Protein AF-T1E9N8-F1 (afdb_monomer_lite)

Structure (mmCIF, N/CA/C/O backbone):
data_AF-T1E9N8-F1
#
_entry.id   AF-T1E9N8-F1
#
loop_
_atom_site.group_PDB
_atom_site.id
_atom_site.type_symbol
_atom_site.label_atom_id
_atom_site.label_alt_id
_atom_site.label_comp_id
_atom_site.label_asym_id
_atom_site.label_entity_id
_atom_site.label_seq_id
_atom_site.pdbx_PDB_ins_code
_atom_site.Cartn_x
_atom_site.Cartn_y
_atom_site.Cartn_z
_atom_site.occupancy
_atom_site.B_iso_or_equiv
_atom_site.auth_seq_id
_atom_site.auth_comp_id
_atom_site.auth_asym_id
_atom_site.auth_atom_id
_atom_site.pdbx_PDB_model_num
ATOM 1 N N . LEU A 1 1 ? 10.572 16.329 9.891 1.00 60.91 1 LEU A N 1
ATOM 2 C CA . LEU A 1 1 ? 11.627 15.351 10.262 1.00 60.91 1 LEU A CA 1
ATOM 3 C C . LEU A 1 1 ? 11.050 13.943 10.379 1.00 60.91 1 LEU A C 1
ATOM 5 O O . LEU A 1 1 ? 11.541 13.063 9.689 1.00 60.91 1 LEU A O 1
ATOM 9 N N . VAL A 1 2 ? 9.976 13.750 11.156 1.00 66.94 2 VAL A N 1
ATOM 10 C CA . VAL A 1 2 ? 9.245 12.468 11.236 1.00 66.94 2 VAL A CA 1
ATOM 11 C C . VAL A 1 2 ? 8.728 12.013 9.863 1.00 66.94 2 VAL A C 1
ATOM 13 O O . VAL A 1 2 ? 8.971 10.877 9.478 1.00 66.94 2 VAL A O 1
ATOM 16 N N . ASP A 1 3 ? 8.141 12.912 9.067 1.00 67.38 3 ASP A N 1
ATOM 17 C CA . ASP A 1 3 ? 7.633 12.549 7.732 1.00 67.38 3 ASP A CA 1
ATOM 18 C C . ASP A 1 3 ? 8.742 12.111 6.765 1.00 67.38 3 ASP A C 1
ATOM 20 O O . ASP A 1 3 ? 8.600 11.112 6.070 1.00 67.38 3 ASP A O 1
ATOM 24 N N . SER A 1 4 ? 9.887 12.802 6.758 1.00 72.06 4 SER A N 1
ATOM 25 C CA . SER A 1 4 ? 11.043 12.433 5.926 1.00 72.06 4 SER A CA 1
ATOM 26 C C . SER A 1 4 ? 11.613 11.066 6.309 1.00 72.06 4 SER A C 1
ATOM 28 O O . SER A 1 4 ? 12.006 10.292 5.440 1.00 72.06 4 SER A O 1
ATOM 30 N N . PHE A 1 5 ? 11.627 10.756 7.608 1.00 75.06 5 PHE A N 1
ATOM 31 C CA . PHE A 1 5 ? 12.033 9.447 8.102 1.00 75.06 5 PHE A CA 1
ATOM 32 C C . PHE A 1 5 ? 11.057 8.360 7.644 1.00 75.06 5 PHE A C 1
ATOM 34 O O . PHE A 1 5 ? 11.494 7.354 7.095 1.00 75.06 5 PHE A O 1
ATOM 41 N N . ILE A 1 6 ? 9.747 8.591 7.764 1.00 73.81 6 ILE A N 1
ATOM 42 C CA . ILE A 1 6 ? 8.722 7.636 7.322 1.00 73.81 6 ILE A CA 1
ATOM 43 C C . ILE A 1 6 ? 8.778 7.415 5.809 1.00 73.81 6 ILE A C 1
ATOM 45 O O . ILE A 1 6 ? 8.696 6.276 5.361 1.00 73.81 6 ILE A O 1
ATOM 49 N N . LEU A 1 7 ? 8.979 8.465 5.011 1.00 73.69 7 LEU A N 1
ATOM 50 C CA . LEU A 1 7 ? 9.148 8.343 3.559 1.00 73.69 7 LEU A CA 1
ATOM 51 C C . LEU A 1 7 ? 10.380 7.506 3.190 1.00 73.69 7 LEU A C 1
ATOM 53 O O . LEU A 1 7 ? 10.324 6.709 2.256 1.00 73.69 7 LEU A O 1
ATOM 57 N N . SER A 1 8 ? 11.473 7.620 3.954 1.00 80.81 8 SER A N 1
ATOM 58 C CA . SER A 1 8 ? 12.666 6.792 3.733 1.00 80.81 8 SER A CA 1
ATOM 59 C C . SER A 1 8 ? 12.422 5.293 3.968 1.00 80.81 8 SER A C 1
ATOM 61 O O . SER A 1 8 ? 13.150 4.466 3.419 1.00 80.81 8 SER A O 1
ATOM 63 N N . LEU A 1 9 ? 11.367 4.924 4.710 1.00 77.31 9 LEU A N 1
ATOM 64 C CA . LEU A 1 9 ? 11.022 3.527 4.995 1.00 77.31 9 LEU A CA 1
ATOM 65 C C . LEU A 1 9 ? 10.586 2.762 3.752 1.00 77.31 9 LEU A C 1
ATOM 67 O O . LEU A 1 9 ? 10.990 1.612 3.586 1.00 77.31 9 LEU A O 1
ATOM 71 N N . GLY A 1 10 ? 9.828 3.397 2.853 1.00 77.81 10 GLY A N 1
ATOM 72 C CA . GLY A 1 10 ? 9.440 2.787 1.578 1.00 77.81 10 GLY A CA 1
ATOM 73 C C . GLY A 1 10 ? 10.653 2.384 0.727 1.00 77.81 10 GLY A C 1
ATOM 74 O O . GLY A 1 10 ? 10.602 1.420 -0.038 1.00 77.81 10 GLY A O 1
ATOM 75 N N . CYS A 1 11 ? 11.781 3.072 0.915 1.00 84.56 11 CYS A N 1
ATOM 76 C CA . CYS A 1 11 ? 13.037 2.803 0.223 1.00 84.56 11 CYS A CA 1
ATOM 77 C C . CYS A 1 11 ? 13.911 1.749 0.923 1.00 84.56 11 CYS A C 1
ATOM 79 O O . CYS A 1 11 ? 14.938 1.352 0.362 1.00 84.56 11 CYS A O 1
ATOM 81 N N . SER A 1 12 ? 13.545 1.304 2.132 1.00 87.75 12 SER A N 1
ATOM 82 C CA . SER A 1 12 ? 14.279 0.247 2.825 1.00 87.75 12 SER A CA 1
ATOM 83 C C . SER A 1 12 ? 14.256 -1.035 1.998 1.00 87.75 12 SER A C 1
ATOM 85 O O . SER A 1 12 ? 13.231 -1.410 1.433 1.00 87.75 12 SER A O 1
ATOM 87 N N . ARG A 1 13 ? 15.400 -1.717 1.937 1.00 87.12 13 ARG A N 1
ATOM 88 C CA . ARG A 1 13 ? 15.531 -3.065 1.359 1.00 87.12 13 ARG A CA 1
ATOM 89 C C . ARG A 1 13 ? 15.663 -4.143 2.433 1.00 87.12 13 ARG A C 1
ATOM 91 O O . ARG A 1 13 ? 15.728 -5.324 2.110 1.00 87.12 13 ARG A O 1
ATOM 98 N N . ASP A 1 14 ? 15.733 -3.733 3.696 1.00 92.75 14 ASP A N 1
ATOM 99 C CA . ASP A 1 14 ? 15.858 -4.640 4.826 1.00 92.75 14 ASP A CA 1
ATOM 100 C C . ASP A 1 14 ? 14.465 -5.100 5.275 1.00 92.75 14 ASP A C 1
ATOM 102 O O . ASP A 1 14 ? 13.668 -4.324 5.810 1.00 92.75 14 ASP A O 1
ATOM 106 N N . VAL A 1 15 ? 14.185 -6.385 5.053 1.00 93.94 15 VAL A N 1
ATOM 107 C CA . VAL A 1 15 ? 12.916 -7.034 5.409 1.00 93.94 15 VAL A CA 1
ATOM 108 C C . VAL A 1 15 ? 12.645 -6.971 6.913 1.00 93.94 15 VAL A C 1
ATOM 110 O O . VAL A 1 15 ? 11.488 -6.828 7.305 1.00 93.94 15 VAL A O 1
ATOM 113 N N . ALA A 1 16 ? 13.674 -7.052 7.762 1.00 94.25 16 ALA A N 1
ATOM 114 C CA . ALA A 1 16 ? 13.497 -6.970 9.210 1.00 94.25 16 ALA A CA 1
ATOM 115 C C . ALA A 1 16 ? 13.035 -5.569 9.623 1.00 94.25 16 ALA A C 1
ATOM 117 O O . ALA A 1 16 ? 12.107 -5.434 10.419 1.00 94.25 16 ALA A O 1
ATOM 118 N N . VAL A 1 17 ? 13.620 -4.533 9.015 1.00 92.50 17 VAL A N 1
ATOM 119 C CA . VAL A 1 17 ? 13.207 -3.140 9.227 1.00 92.50 17 VAL A CA 1
ATOM 120 C C . VAL A 1 17 ? 11.769 -2.928 8.753 1.00 92.50 17 VAL A C 1
ATOM 122 O O . VAL A 1 17 ? 10.962 -2.374 9.491 1.00 92.50 17 VAL A O 1
ATOM 125 N N . ILE A 1 18 ? 11.415 -3.411 7.557 1.00 94.38 18 ILE A N 1
ATOM 126 C CA . ILE A 1 18 ? 10.049 -3.298 7.018 1.00 94.38 18 ILE A CA 1
ATOM 127 C C . ILE A 1 18 ? 9.034 -3.959 7.961 1.00 94.38 18 ILE A C 1
ATOM 129 O O . ILE A 1 18 ? 8.027 -3.343 8.306 1.00 94.38 18 ILE A O 1
ATOM 133 N N . ARG A 1 19 ? 9.314 -5.185 8.425 1.00 94.62 19 ARG A N 1
ATOM 134 C CA . ARG A 1 19 ? 8.442 -5.912 9.361 1.00 94.62 19 ARG A CA 1
ATOM 135 C C . ARG A 1 19 ? 8.293 -5.197 10.695 1.00 94.62 19 ARG A C 1
ATOM 137 O O . ARG A 1 19 ? 7.174 -5.064 11.164 1.00 94.62 19 ARG A O 1
ATOM 144 N N . PHE A 1 20 ? 9.379 -4.661 11.248 1.00 92.75 20 PHE A N 1
ATOM 145 C CA . PHE A 1 20 ? 9.319 -3.870 12.475 1.00 92.75 20 PHE A CA 1
ATOM 146 C C . PHE A 1 20 ? 8.336 -2.690 12.361 1.00 92.75 20 PHE A C 1
ATOM 148 O O . PHE A 1 20 ? 7.548 -2.449 13.275 1.00 92.75 20 PHE A O 1
ATOM 155 N N . TYR A 1 21 ? 8.324 -1.978 11.228 1.00 92.00 21 TYR A N 1
ATOM 156 C CA . TYR A 1 21 ? 7.359 -0.895 11.008 1.00 92.00 21 TYR A CA 1
ATOM 157 C C . TYR A 1 21 ? 5.934 -1.387 10.783 1.00 92.00 21 TYR A C 1
ATOM 159 O O . TYR A 1 21 ? 4.995 -0.738 11.238 1.00 92.00 21 TYR A O 1
ATOM 167 N N . LEU A 1 22 ? 5.757 -2.525 10.115 1.00 94.62 22 LEU A N 1
ATOM 168 C CA . LEU A 1 22 ? 4.443 -3.151 10.008 1.00 94.62 22 LEU A CA 1
ATOM 169 C C . LEU A 1 22 ? 3.923 -3.547 11.398 1.00 94.62 22 LEU A C 1
ATOM 171 O O . LEU A 1 22 ? 2.784 -3.241 11.725 1.00 94.62 22 LEU A O 1
ATOM 175 N N . ASP A 1 23 ? 4.749 -4.119 12.268 1.00 93.00 23 ASP A N 1
ATOM 176 C CA . ASP A 1 23 ? 4.348 -4.479 13.635 1.00 93.00 23 ASP A CA 1
ATOM 177 C C . ASP A 1 23 ? 3.976 -3.241 14.467 1.00 93.00 23 ASP A C 1
ATOM 179 O O . ASP A 1 23 ? 3.018 -3.261 15.244 1.00 93.00 23 ASP A O 1
ATOM 183 N N . MET A 1 24 ? 4.664 -2.119 14.238 1.00 91.00 24 MET A N 1
ATOM 184 C CA . MET A 1 24 ? 4.362 -0.830 14.865 1.00 91.00 24 MET A CA 1
ATOM 185 C C . MET A 1 24 ? 2.918 -0.364 14.607 1.00 91.00 24 MET A C 1
ATOM 187 O O . MET A 1 24 ? 2.314 0.278 15.466 1.00 91.00 24 MET A O 1
ATOM 191 N N . VAL A 1 25 ? 2.307 -0.750 13.481 1.00 92.50 25 VAL A N 1
ATOM 192 C CA . VAL A 1 25 ? 0.909 -0.417 13.148 1.00 92.50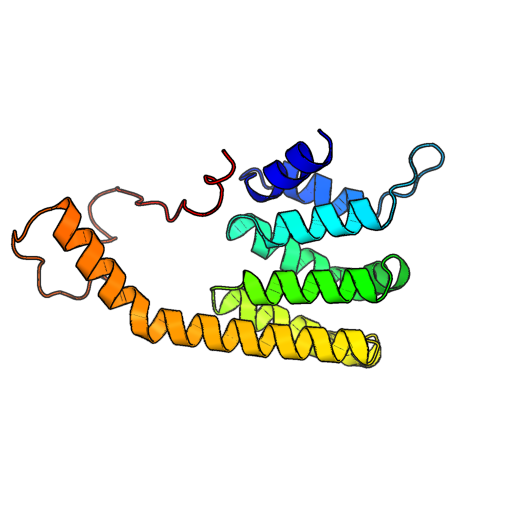 25 VAL A CA 1
ATOM 193 C C . VAL A 1 25 ? -0.112 -1.032 14.117 1.00 92.50 25 VAL A C 1
ATOM 195 O O . VAL A 1 25 ? -1.223 -0.513 14.184 1.00 92.50 25 VAL A O 1
ATOM 198 N N . HIS A 1 26 ? 0.255 -2.013 14.945 1.00 89.69 26 HIS A N 1
ATOM 199 C CA . HIS A 1 26 ? -0.597 -2.522 16.034 1.00 89.69 26 HIS A CA 1
ATOM 200 C C . HIS A 1 26 ? -0.070 -2.204 17.438 1.00 89.69 26 HIS A C 1
ATOM 202 O O . HIS A 1 26 ? -0.699 -2.569 18.429 1.00 89.69 26 HIS A O 1
ATOM 208 N N . MET A 1 27 ? 1.071 -1.520 17.560 1.00 86.75 27 MET A N 1
ATOM 209 C CA . MET A 1 27 ? 1.583 -1.127 18.870 1.00 86.75 27 MET A CA 1
ATOM 210 C C . MET A 1 27 ? 0.706 -0.015 19.449 1.00 86.75 27 MET A C 1
ATOM 212 O O . MET A 1 27 ? 0.723 1.110 18.953 1.00 86.75 27 MET A O 1
ATOM 216 N N . ASP A 1 28 ? -0.053 -0.342 20.492 1.00 76.69 28 ASP A N 1
ATOM 217 C CA . ASP A 1 28 ? -0.681 0.610 21.409 1.00 76.69 28 ASP A CA 1
ATOM 218 C C . ASP A 1 28 ? -0.339 0.194 22.838 1.00 76.69 28 ASP A C 1
ATOM 220 O O . ASP A 1 28 ? -0.880 -0.768 23.383 1.00 76.69 28 ASP A O 1
ATOM 224 N N . GLY A 1 29 ? 0.624 0.898 23.431 1.00 72.06 29 GLY A N 1
ATOM 225 C CA . GLY A 1 29 ? 1.083 0.656 24.794 1.00 72.06 29 GLY A CA 1
ATOM 226 C C . GLY A 1 29 ? 0.899 1.888 25.681 1.00 72.06 29 GLY A C 1
ATOM 227 O O . GLY A 1 29 ? 0.997 3.020 25.191 1.00 72.06 29 GLY A O 1
ATOM 228 N N . PRO A 1 30 ? 0.675 1.709 26.997 1.00 66.50 30 PRO A N 1
ATOM 229 C CA . PRO A 1 30 ? 0.681 2.824 27.934 1.00 66.50 30 PRO A CA 1
ATOM 230 C C . PRO A 1 30 ? 2.051 3.521 27.888 1.00 66.50 30 PRO A C 1
ATOM 232 O O . PRO A 1 30 ? 3.071 2.926 28.222 1.00 66.50 30 PRO A O 1
ATOM 235 N N . GLY A 1 31 ? 2.065 4.779 27.436 1.00 76.25 31 GLY A N 1
ATOM 236 C CA . GLY A 1 31 ? 3.273 5.606 27.307 1.00 76.25 31 GLY A CA 1
ATOM 237 C C . GLY A 1 31 ? 3.726 5.901 25.873 1.00 76.25 31 GLY A C 1
ATOM 238 O O . GLY A 1 31 ? 4.543 6.801 25.694 1.00 76.25 31 GLY A O 1
ATOM 239 N N . LEU A 1 32 ? 3.183 5.221 24.854 1.00 80.44 32 LEU A N 1
ATOM 240 C CA . LEU A 1 32 ? 3.488 5.514 23.447 1.00 80.44 32 LEU A CA 1
ATOM 241 C C . LEU A 1 32 ? 2.278 5.242 22.529 1.00 80.44 32 LEU A C 1
ATOM 243 O O . LEU A 1 32 ? 2.301 4.285 21.755 1.00 80.44 32 LEU A O 1
ATOM 247 N N . PRO A 1 33 ? 1.203 6.051 22.613 1.00 83.94 33 PRO A N 1
ATOM 248 C CA . PRO A 1 33 ? 0.072 5.922 21.701 1.00 83.94 33 PRO A CA 1
ATOM 249 C C . PRO A 1 33 ? 0.503 6.307 20.284 1.00 83.94 33 PRO A C 1
ATOM 251 O O . PRO A 1 33 ? 1.058 7.389 20.068 1.00 83.94 33 PRO A O 1
ATOM 254 N N . ILE A 1 34 ? 0.234 5.435 19.315 1.00 89.00 34 ILE A N 1
ATOM 255 C CA . ILE A 1 34 ? 0.580 5.695 17.917 1.00 89.00 34 ILE A CA 1
ATOM 256 C C . ILE A 1 34 ? -0.660 6.257 17.217 1.00 89.00 34 ILE A C 1
ATOM 258 O O . ILE A 1 34 ? -1.652 5.545 17.055 1.00 89.00 34 ILE A O 1
ATOM 262 N N . PRO A 1 35 ? -0.647 7.537 16.798 1.00 91.06 35 PRO A N 1
ATOM 263 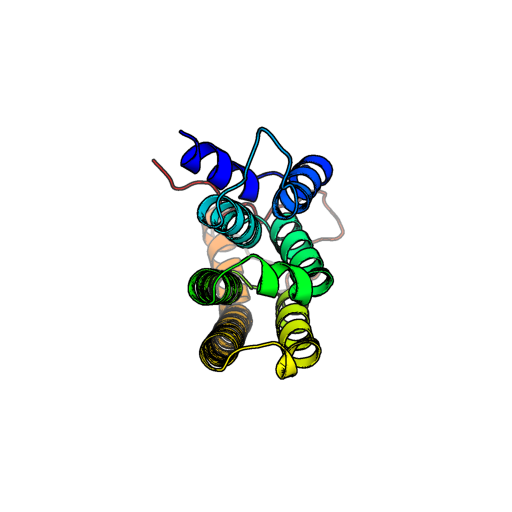C CA . PRO A 1 35 ? -1.822 8.153 16.203 1.00 91.06 35 PRO A CA 1
ATOM 264 C C . PRO A 1 35 ? -2.152 7.511 14.853 1.00 91.06 35 PRO A C 1
ATOM 266 O O . PRO A 1 35 ? -1.260 7.139 14.089 1.00 91.06 35 PRO A O 1
ATOM 269 N N . ASN A 1 36 ? -3.440 7.468 14.505 1.00 91.25 36 ASN A N 1
ATOM 270 C CA . ASN A 1 36 ? -3.907 6.882 13.242 1.00 91.25 36 ASN A CA 1
ATOM 271 C C . ASN A 1 36 ? -3.263 7.512 11.998 1.00 91.25 36 ASN A C 1
ATOM 273 O O . ASN A 1 36 ? -3.073 6.824 11.003 1.00 91.25 36 ASN A O 1
ATOM 277 N N . SER A 1 37 ? -2.897 8.797 12.048 1.00 90.88 37 SER A N 1
ATOM 278 C CA . SER A 1 37 ? -2.154 9.460 10.968 1.00 90.88 37 SER A CA 1
ATOM 279 C C . SER A 1 37 ? -0.758 8.871 10.763 1.00 90.88 37 SER A C 1
ATOM 281 O O . SER A 1 37 ? -0.318 8.724 9.629 1.00 90.88 37 SER A O 1
ATOM 283 N N . LEU A 1 38 ? -0.069 8.493 11.843 1.00 91.31 38 LEU A N 1
ATOM 284 C CA . LEU A 1 38 ? 1.237 7.844 11.766 1.00 91.31 38 LEU A CA 1
ATOM 285 C C . LEU A 1 38 ? 1.105 6.414 11.229 1.00 91.31 38 LEU A C 1
ATOM 287 O O . LEU A 1 38 ? 1.888 6.018 10.370 1.00 91.31 38 LEU A O 1
ATOM 291 N N . ARG A 1 39 ? 0.085 5.668 11.675 1.00 93.69 39 ARG A N 1
ATOM 292 C CA . ARG A 1 39 ? -0.228 4.330 11.140 1.00 93.69 39 ARG A CA 1
ATOM 293 C C . ARG A 1 39 ? -0.480 4.380 9.629 1.00 93.69 39 ARG A C 1
ATOM 295 O O . ARG A 1 39 ? 0.120 3.611 8.883 1.00 93.69 39 ARG A O 1
ATOM 302 N N . ASP A 1 40 ? -1.308 5.328 9.191 1.00 93.31 40 ASP A N 1
ATOM 303 C CA . ASP A 1 40 ? -1.597 5.586 7.777 1.00 93.31 40 ASP A CA 1
ATOM 304 C C . ASP A 1 40 ? -0.326 5.943 6.993 1.00 93.31 40 ASP A C 1
ATOM 306 O O . ASP A 1 40 ? -0.019 5.299 5.993 1.00 93.31 40 ASP A O 1
ATOM 310 N N . HIS A 1 41 ? 0.482 6.888 7.487 1.00 92.69 41 HIS A N 1
ATOM 311 C CA . HIS A 1 41 ? 1.737 7.276 6.837 1.00 92.69 41 HIS A CA 1
ATOM 312 C C . HIS A 1 41 ? 2.724 6.110 6.696 1.00 92.69 41 HIS A C 1
ATOM 314 O O . HIS A 1 41 ? 3.360 5.987 5.649 1.00 92.69 41 HIS A O 1
ATOM 320 N N . ILE A 1 42 ? 2.854 5.254 7.716 1.00 94.06 42 ILE A N 1
ATOM 321 C CA . ILE A 1 42 ? 3.705 4.058 7.650 1.00 94.06 42 ILE A CA 1
ATOM 322 C C . ILE A 1 42 ? 3.221 3.146 6.522 1.00 94.06 42 ILE A C 1
ATOM 324 O O . ILE A 1 42 ? 3.995 2.824 5.623 1.00 94.06 42 ILE A O 1
ATOM 328 N N . LEU A 1 43 ? 1.941 2.768 6.532 1.00 96.06 43 LEU A N 1
ATOM 329 C CA . LEU A 1 43 ? 1.397 1.839 5.544 1.00 96.06 43 LEU A CA 1
ATOM 330 C C . LEU A 1 43 ? 1.472 2.404 4.117 1.00 96.06 43 LEU A C 1
ATOM 332 O O . LEU A 1 43 ? 1.939 1.719 3.207 1.00 96.06 43 LEU A O 1
ATOM 336 N N . VAL A 1 44 ? 1.080 3.666 3.925 1.00 95.25 44 VAL A N 1
ATOM 337 C CA . VAL A 1 44 ? 1.143 4.349 2.624 1.00 95.25 44 VAL A CA 1
ATOM 338 C C . VAL A 1 44 ? 2.585 4.461 2.127 1.00 95.25 44 VAL A C 1
ATOM 340 O O . VAL A 1 44 ? 2.835 4.251 0.941 1.00 95.25 44 VAL A O 1
ATOM 343 N N . SER A 1 45 ? 3.546 4.762 3.006 1.00 94.38 45 SER A N 1
ATOM 344 C CA . SER A 1 45 ? 4.966 4.824 2.638 1.00 94.38 45 SER A CA 1
ATOM 345 C C . SER A 1 45 ? 5.495 3.467 2.174 1.00 94.38 45 SER A C 1
ATOM 347 O O . SER A 1 45 ? 6.163 3.383 1.145 1.00 94.38 45 SER A O 1
ATOM 349 N N . LEU A 1 46 ? 5.148 2.388 2.882 1.00 95.50 46 LEU A N 1
ATOM 350 C CA . LEU A 1 46 ? 5.569 1.038 2.510 1.00 95.50 46 LEU A CA 1
ATOM 351 C C . LEU A 1 46 ? 4.937 0.586 1.183 1.00 95.50 46 LEU A C 1
ATOM 353 O O . LEU A 1 46 ? 5.628 -0.008 0.358 1.00 95.50 46 LEU A O 1
ATOM 357 N N . ILE A 1 47 ? 3.671 0.934 0.926 1.00 96.38 47 ILE A N 1
ATOM 358 C CA . ILE A 1 47 ? 3.017 0.684 -0.371 1.00 96.38 47 ILE A CA 1
ATOM 359 C C . ILE A 1 47 ? 3.698 1.455 -1.503 1.00 96.38 47 ILE A C 1
ATOM 361 O O . ILE A 1 47 ? 3.919 0.901 -2.575 1.00 96.38 47 ILE A O 1
ATOM 365 N N . LYS A 1 48 ? 4.070 2.717 -1.279 1.00 94.06 48 LYS A N 1
ATOM 366 C CA . LYS A 1 48 ? 4.817 3.532 -2.256 1.00 94.06 48 LYS A CA 1
ATOM 367 C C . LYS A 1 48 ? 6.278 3.101 -2.416 1.00 94.06 48 LYS A C 1
ATOM 369 O O . LYS A 1 48 ? 7.002 3.660 -3.238 1.00 94.06 48 LYS A O 1
ATOM 374 N N . GLY A 1 49 ? 6.723 2.140 -1.611 1.00 92.12 49 GLY A N 1
ATOM 375 C CA . GLY A 1 49 ? 8.077 1.627 -1.620 1.00 92.12 49 GLY A CA 1
ATOM 376 C C . GLY A 1 49 ? 8.423 0.790 -2.850 1.00 92.12 49 GLY A C 1
ATOM 377 O O . GLY A 1 49 ? 7.658 0.650 -3.806 1.00 92.12 49 GLY A O 1
ATOM 378 N N . GLY A 1 50 ? 9.620 0.202 -2.811 1.00 91.50 50 GLY A N 1
ATOM 379 C CA . GLY A 1 50 ? 10.053 -0.753 -3.834 1.00 91.50 50 GLY A CA 1
ATOM 380 C C . GLY A 1 50 ? 9.180 -2.021 -3.868 1.00 91.50 50 GLY A C 1
ATOM 381 O O . GLY A 1 50 ? 8.450 -2.281 -2.910 1.00 91.50 50 GLY A O 1
ATOM 382 N N . PRO A 1 51 ? 9.289 -2.857 -4.921 1.00 91.81 51 PRO A N 1
ATOM 383 C CA . PRO A 1 51 ? 8.430 -4.033 -5.105 1.00 91.81 51 PRO A CA 1
ATOM 384 C C . PRO A 1 51 ? 8.383 -4.966 -3.890 1.00 91.81 51 PRO A C 1
ATOM 386 O O . PRO A 1 51 ? 7.313 -5.359 -3.444 1.00 91.81 51 PRO A O 1
ATOM 389 N N . THR A 1 52 ? 9.537 -5.256 -3.280 1.00 92.19 52 THR A N 1
ATOM 390 C CA . THR A 1 52 ? 9.614 -6.093 -2.071 1.00 92.19 52 THR A CA 1
ATOM 391 C C . THR A 1 52 ? 8.871 -5.473 -0.886 1.00 92.19 52 THR A C 1
ATOM 393 O O . THR A 1 52 ? 8.129 -6.162 -0.191 1.00 92.19 52 THR A O 1
ATOM 396 N N . THR A 1 53 ? 9.050 -4.173 -0.653 1.00 94.81 53 THR A N 1
ATOM 397 C CA . THR A 1 53 ? 8.409 -3.447 0.451 1.00 94.81 53 THR A CA 1
ATOM 398 C C . THR A 1 53 ? 6.900 -3.381 0.266 1.00 94.81 53 THR A C 1
ATOM 400 O O . THR A 1 53 ? 6.152 -3.686 1.195 1.00 94.81 53 THR A O 1
ATOM 403 N N . ARG A 1 54 ? 6.453 -3.054 -0.950 1.00 95.25 54 ARG A N 1
ATOM 404 C CA . ARG A 1 54 ? 5.036 -2.996 -1.304 1.00 95.25 54 ARG A CA 1
ATOM 405 C C . ARG A 1 54 ? 4.375 -4.367 -1.199 1.00 95.25 54 ARG A C 1
ATOM 407 O O . ARG A 1 54 ? 3.294 -4.457 -0.625 1.00 95.25 54 ARG A O 1
ATOM 414 N N . GLN A 1 55 ? 5.027 -5.430 -1.672 1.00 95.19 55 GLN A N 1
ATOM 415 C CA . GLN A 1 55 ? 4.517 -6.793 -1.534 1.00 95.19 55 GLN A CA 1
ATOM 416 C C . GLN A 1 55 ? 4.314 -7.166 -0.058 1.00 95.19 55 GLN A C 1
ATOM 418 O O . GLN A 1 55 ? 3.224 -7.594 0.313 1.00 95.19 55 GLN A O 1
ATOM 423 N N . LEU A 1 56 ? 5.316 -6.941 0.799 1.00 95.94 56 LEU A N 1
ATOM 424 C CA . LEU A 1 56 ? 5.201 -7.209 2.239 1.00 95.94 56 LEU A CA 1
ATOM 425 C C . LEU A 1 56 ? 4.078 -6.392 2.892 1.00 95.94 56 LEU A C 1
ATOM 427 O O . LEU A 1 56 ? 3.353 -6.907 3.743 1.00 95.94 56 LEU A O 1
ATOM 431 N N . ALA A 1 57 ? 3.905 -5.133 2.483 1.00 96.44 57 ALA A N 1
ATOM 432 C CA . ALA A 1 57 ? 2.809 -4.299 2.959 1.00 96.44 57 ALA A CA 1
ATOM 433 C C . ALA A 1 57 ? 1.441 -4.852 2.526 1.00 96.44 57 ALA A C 1
ATOM 435 O O . ALA A 1 57 ? 0.540 -4.953 3.354 1.00 96.44 57 ALA A O 1
ATOM 436 N N . LEU A 1 58 ? 1.284 -5.266 1.265 1.00 96.94 58 LEU A N 1
ATOM 437 C CA . LEU A 1 58 ? 0.048 -5.875 0.762 1.00 96.94 58 LEU A CA 1
ATOM 438 C C . LEU A 1 58 ? -0.278 -7.191 1.484 1.00 96.94 58 LEU A C 1
ATOM 440 O O . LEU A 1 58 ? -1.425 -7.397 1.882 1.00 96.94 58 LEU A O 1
ATOM 444 N N . GLU A 1 59 ? 0.717 -8.057 1.703 1.00 96.62 59 GLU A N 1
ATOM 445 C CA . GLU A 1 59 ? 0.565 -9.304 2.472 1.00 96.62 59 GLU A CA 1
ATOM 446 C C . GLU A 1 59 ? 0.082 -9.017 3.896 1.00 96.62 59 GLU A C 1
ATOM 448 O O . GLU A 1 59 ? -0.873 -9.634 4.385 1.00 96.62 59 GLU A O 1
ATOM 453 N N . TYR A 1 60 ? 0.710 -8.041 4.548 1.00 97.00 60 TYR A N 1
ATOM 454 C CA . TYR A 1 60 ? 0.352 -7.622 5.892 1.00 97.00 60 TYR A CA 1
ATOM 455 C C . TYR A 1 60 ? -1.068 -7.058 5.962 1.00 97.00 60 TYR A C 1
ATOM 457 O O . TYR A 1 60 ? -1.846 -7.474 6.821 1.00 97.00 60 TYR A O 1
ATOM 465 N N . ILE A 1 61 ? -1.430 -6.145 5.055 1.00 96.88 61 ILE A N 1
ATOM 466 C CA . ILE A 1 61 ? -2.752 -5.508 5.046 1.00 96.88 61 ILE A CA 1
ATOM 467 C C . ILE A 1 61 ? -3.831 -6.550 4.743 1.00 96.88 61 ILE A C 1
ATOM 469 O O . ILE A 1 61 ? -4.863 -6.559 5.406 1.00 96.88 61 ILE A O 1
ATOM 473 N N . SER A 1 62 ? -3.579 -7.486 3.823 1.00 96.06 62 SER A N 1
ATOM 474 C CA . SER A 1 62 ? -4.505 -8.588 3.547 1.00 96.06 62 SER A CA 1
ATOM 475 C C . SER A 1 62 ? -4.717 -9.487 4.766 1.00 96.06 62 SER A C 1
ATOM 477 O O . SER A 1 62 ? -5.838 -9.929 5.006 1.00 96.06 62 SER A O 1
ATOM 479 N N . SER A 1 63 ? -3.656 -9.766 5.526 1.00 96.44 63 SER A N 1
ATOM 480 C CA . SER A 1 63 ? -3.713 -10.666 6.685 1.00 96.44 63 SER A CA 1
ATOM 481 C C . SER A 1 63 ? -4.330 -10.007 7.921 1.00 96.44 63 SER A C 1
ATOM 483 O O . SER A 1 63 ? -4.899 -10.695 8.762 1.00 96.44 63 SER A O 1
ATOM 485 N N . ASN A 1 64 ? -4.249 -8.677 8.021 1.00 96.75 64 ASN A N 1
ATOM 486 C CA . ASN A 1 64 ? -4.671 -7.914 9.197 1.00 96.75 64 ASN A CA 1
ATOM 487 C C . ASN A 1 64 ? -5.835 -6.954 8.915 1.00 96.75 64 ASN A C 1
ATOM 489 O O . ASN A 1 64 ? -6.139 -6.110 9.756 1.00 96.75 64 ASN A O 1
ATOM 493 N N . TYR A 1 65 ? -6.505 -7.063 7.760 1.00 96.81 65 TYR A N 1
ATOM 494 C CA . TYR A 1 65 ? -7.514 -6.088 7.331 1.00 96.81 65 TYR A CA 1
ATOM 495 C C . TYR A 1 65 ? -8.592 -5.836 8.392 1.00 96.81 65 TYR A C 1
ATOM 497 O O . TYR A 1 65 ? -8.935 -4.687 8.645 1.00 96.81 65 TYR A O 1
ATOM 505 N N . ARG A 1 66 ? -9.092 -6.889 9.053 1.00 96.31 66 ARG A N 1
ATOM 506 C CA . ARG A 1 66 ? -10.086 -6.760 10.130 1.00 96.31 66 ARG A CA 1
ATOM 507 C C . ARG A 1 66 ? -9.593 -5.830 11.243 1.00 96.31 66 ARG A C 1
ATOM 509 O O . ARG A 1 66 ? -10.255 -4.844 11.536 1.00 96.31 66 ARG A O 1
ATOM 516 N N . SER A 1 67 ? -8.420 -6.103 11.806 1.00 95.38 67 SER A N 1
ATOM 517 C CA . SER A 1 67 ? -7.830 -5.284 12.871 1.00 95.38 67 SER A CA 1
ATOM 518 C C . SER A 1 67 ? -7.523 -3.865 12.392 1.00 95.38 67 SER A C 1
ATOM 520 O O . SER A 1 67 ? -7.819 -2.894 13.082 1.00 95.38 67 SER A O 1
ATOM 522 N N . LEU A 1 68 ? -7.024 -3.719 11.162 1.00 95.88 68 LEU A N 1
ATOM 523 C CA . LEU A 1 68 ? -6.806 -2.407 10.559 1.00 95.88 68 LEU A CA 1
ATOM 524 C C . LEU A 1 68 ? -8.112 -1.626 10.394 1.00 95.88 68 LEU A C 1
ATOM 526 O O . LEU A 1 68 ? -8.111 -0.423 10.618 1.00 95.88 68 LEU A O 1
ATOM 530 N N . SER A 1 69 ? -9.221 -2.287 10.055 1.00 95.69 69 SER A N 1
ATOM 531 C CA . SER A 1 69 ? -10.530 -1.641 9.906 1.00 95.69 69 SER A CA 1
ATOM 532 C C . SER A 1 69 ? -11.151 -1.183 11.227 1.00 95.69 69 SER A C 1
ATOM 534 O O . SER A 1 69 ? -12.011 -0.308 11.228 1.00 95.69 69 SER A O 1
ATOM 536 N N . GLU A 1 70 ? -10.702 -1.747 12.349 1.00 94.25 70 GLU A N 1
ATOM 537 C CA . GLU A 1 70 ? -11.121 -1.343 13.694 1.00 94.25 70 GLU A CA 1
ATOM 538 C C . GLU A 1 70 ? -10.304 -0.147 14.210 1.00 94.25 70 GLU A C 1
ATOM 540 O O . GLU A 1 70 ? -10.820 0.679 14.963 1.00 94.25 70 GLU A O 1
ATOM 545 N N . ILE A 1 71 ? -9.035 -0.042 13.802 1.00 93.88 71 ILE A N 1
ATOM 546 C CA . ILE A 1 71 ? -8.102 0.990 14.280 1.00 93.88 71 ILE A CA 1
ATOM 547 C C . ILE A 1 71 ? -8.107 2.219 13.361 1.00 93.88 71 ILE A C 1
ATOM 549 O O . ILE A 1 71 ? -8.109 3.362 13.828 1.00 93.88 71 ILE A O 1
ATOM 553 N N . LEU A 1 72 ? -8.086 2.005 12.046 1.00 94.94 72 LEU A N 1
ATOM 554 C CA . LEU A 1 72 ? -8.061 3.064 11.042 1.00 94.94 72 LEU A CA 1
ATOM 555 C C . LEU A 1 72 ? -9.476 3.549 10.743 1.00 94.94 72 LEU A C 1
ATOM 557 O O . LEU A 1 72 ? -10.420 2.770 10.666 1.00 94.94 72 LEU A O 1
ATOM 561 N N . GLN A 1 73 ? -9.619 4.855 10.519 1.00 95.38 73 GLN A N 1
ATOM 562 C CA . GLN A 1 73 ? -10.899 5.405 10.084 1.00 95.38 73 GLN A CA 1
ATOM 563 C C . GLN A 1 73 ? -11.045 5.212 8.569 1.00 95.38 73 GLN A C 1
ATOM 565 O O . GLN A 1 73 ? -10.078 4.981 7.837 1.00 95.38 73 GLN A O 1
ATOM 570 N N . GLU A 1 74 ? -12.276 5.352 8.088 1.00 95.06 74 GLU A N 1
ATOM 571 C CA . GLU A 1 74 ? -12.646 5.173 6.682 1.00 95.06 74 GLU A CA 1
ATOM 572 C C . GLU A 1 74 ? -11.774 5.987 5.710 1.00 95.06 74 GLU A C 1
ATOM 574 O O . GLU A 1 74 ? -11.385 5.497 4.647 1.00 95.06 74 GLU A O 1
ATOM 579 N N . ARG A 1 75 ? -11.411 7.217 6.092 1.00 95.62 75 ARG A N 1
ATOM 580 C CA . ARG A 1 75 ? -10.549 8.095 5.291 1.00 95.62 75 ARG A CA 1
ATOM 581 C C . ARG A 1 75 ? -9.146 7.508 5.098 1.00 95.62 75 ARG A C 1
ATOM 583 O O . ARG A 1 75 ? -8.622 7.571 3.990 1.00 95.62 75 ARG A O 1
ATOM 590 N N . GLN A 1 76 ? -8.536 6.964 6.150 1.00 95.94 76 GLN A N 1
ATOM 591 C CA . GLN A 1 76 ? -7.200 6.358 6.098 1.00 95.94 76 GLN A CA 1
ATOM 592 C C . GLN A 1 76 ? -7.235 5.071 5.269 1.00 95.94 76 GLN A C 1
ATOM 594 O O . GLN A 1 76 ? -6.403 4.880 4.391 1.00 95.94 76 GLN A O 1
ATOM 599 N N . LEU A 1 77 ? -8.255 4.228 5.459 1.00 96.62 77 LEU A N 1
ATOM 600 C CA . LEU A 1 77 ? -8.444 3.036 4.624 1.00 96.62 77 LEU A CA 1
ATOM 601 C C . LEU A 1 77 ? -8.604 3.401 3.142 1.00 96.62 77 LEU A C 1
ATOM 603 O O . LEU A 1 77 ? -8.001 2.766 2.284 1.00 96.62 77 LEU A O 1
ATOM 607 N N . SER A 1 78 ? -9.364 4.450 2.831 1.00 95.94 78 SER A N 1
ATOM 608 C CA . SER A 1 78 ? -9.535 4.913 1.448 1.00 95.94 78 SER A CA 1
ATOM 609 C C . SER A 1 78 ? -8.214 5.406 0.842 1.00 95.94 78 SER A C 1
ATOM 611 O O . SER A 1 78 ? -7.852 4.978 -0.251 1.00 95.94 78 SER A O 1
ATOM 613 N N . SER A 1 79 ? -7.457 6.225 1.583 1.00 94.62 79 SER A N 1
ATOM 614 C CA . SER A 1 79 ? -6.107 6.691 1.209 1.00 94.62 79 SER A CA 1
ATOM 615 C C . SER A 1 79 ? -5.147 5.526 0.946 1.00 94.62 79 SER A C 1
ATOM 617 O O . SER A 1 79 ? -4.375 5.536 -0.015 1.00 94.62 79 SER A O 1
ATOM 619 N N . LEU A 1 80 ? -5.236 4.477 1.766 1.00 96.38 80 LEU A N 1
ATOM 620 C CA . LEU A 1 80 ? -4.444 3.266 1.620 1.00 96.38 80 LEU A CA 1
ATOM 621 C C . LEU A 1 80 ? -4.718 2.567 0.283 1.00 96.38 80 LEU A C 1
ATOM 623 O O . LEU A 1 80 ? -3.777 2.225 -0.431 1.00 96.38 80 LEU A O 1
ATOM 627 N N . PHE A 1 81 ? -5.990 2.393 -0.087 1.00 97.75 81 PHE A N 1
ATOM 628 C CA . PHE A 1 81 ? -6.356 1.775 -1.364 1.00 97.75 81 PHE A CA 1
ATOM 629 C C . PHE A 1 81 ? -6.011 2.651 -2.564 1.00 97.75 81 PHE A C 1
ATOM 631 O O . PHE A 1 81 ? -5.519 2.133 -3.564 1.00 97.75 81 PHE A O 1
ATOM 638 N N . GLU A 1 82 ? -6.174 3.968 -2.463 1.00 96.44 82 GLU A N 1
ATOM 639 C CA . GLU A 1 82 ? -5.704 4.900 -3.493 1.00 96.44 82 GLU A CA 1
ATOM 640 C C . GLU A 1 82 ? -4.190 4.769 -3.712 1.00 96.44 82 GLU A C 1
ATOM 642 O O . GLU A 1 82 ? -3.730 4.692 -4.853 1.00 96.44 82 GLU A O 1
ATOM 647 N N . ALA A 1 83 ? -3.411 4.653 -2.630 1.00 96.31 83 ALA A N 1
ATOM 648 C CA . ALA A 1 83 ? -1.979 4.397 -2.717 1.00 96.31 83 ALA A CA 1
ATOM 649 C C . ALA A 1 83 ? -1.670 3.034 -3.355 1.00 96.31 83 ALA A C 1
ATOM 651 O O . ALA A 1 83 ? -0.745 2.955 -4.162 1.00 96.31 83 ALA A O 1
ATOM 652 N N . MET A 1 84 ? -2.429 1.979 -3.035 1.00 97.44 84 MET A N 1
ATOM 653 C CA . MET A 1 84 ? -2.259 0.666 -3.670 1.00 97.44 84 MET A CA 1
ATOM 654 C C . MET A 1 84 ? -2.493 0.750 -5.174 1.00 97.44 84 MET A C 1
ATOM 656 O O . MET A 1 84 ? -1.605 0.380 -5.934 1.00 97.44 84 MET A O 1
ATOM 660 N N . GLY A 1 85 ? -3.638 1.290 -5.600 1.00 97.25 85 GLY A N 1
ATOM 661 C CA . GLY A 1 85 ? -3.953 1.455 -7.018 1.00 97.25 85 GLY A CA 1
ATOM 662 C C . GLY A 1 85 ? -2.827 2.181 -7.747 1.00 97.25 85 GLY A C 1
ATOM 663 O O . GLY A 1 85 ? -2.273 1.649 -8.700 1.00 97.25 85 GLY A O 1
ATOM 664 N N . ALA A 1 86 ? -2.397 3.328 -7.216 1.00 96.94 86 ALA A N 1
ATOM 665 C CA . ALA A 1 86 ? -1.368 4.168 -7.825 1.00 96.94 86 ALA A CA 1
ATOM 666 C C . ALA A 1 86 ? 0.034 3.536 -7.941 1.00 96.94 86 ALA A C 1
ATOM 668 O O . ALA A 1 86 ? 0.861 4.053 -8.689 1.00 96.94 86 ALA A O 1
ATOM 669 N N . ASN A 1 87 ? 0.342 2.482 -7.176 1.00 96.44 87 ASN A N 1
ATOM 670 C CA . ASN A 1 87 ? 1.702 1.926 -7.091 1.00 96.44 87 ASN A CA 1
ATOM 671 C C . ASN A 1 87 ? 1.800 0.451 -7.496 1.00 96.44 87 ASN A C 1
ATOM 673 O O . ASN A 1 87 ? 2.913 -0.051 -7.667 1.00 96.44 87 ASN A O 1
ATOM 677 N N . ILE A 1 88 ? 0.674 -0.249 -7.658 1.00 96.75 88 ILE A N 1
ATOM 678 C CA . ILE A 1 88 ? 0.658 -1.610 -8.192 1.00 96.75 88 ILE A CA 1
ATOM 679 C C . ILE A 1 88 ? 1.055 -1.568 -9.664 1.00 96.75 88 ILE A C 1
ATOM 681 O O . ILE A 1 88 ? 0.433 -0.898 -10.483 1.00 96.75 88 ILE A O 1
ATOM 685 N N . ASN A 1 89 ? 2.101 -2.315 -9.997 1.00 95.31 89 ASN A N 1
ATOM 686 C CA . ASN A 1 89 ? 2.633 -2.396 -11.355 1.00 95.31 89 ASN A CA 1
ATOM 687 C C . ASN A 1 89 ? 3.044 -3.821 -11.744 1.00 95.31 89 ASN A C 1
ATOM 689 O O . ASN A 1 89 ? 3.768 -4.022 -12.719 1.00 95.31 89 ASN A O 1
ATOM 693 N N . SER A 1 90 ? 2.574 -4.819 -10.993 1.00 96.50 90 SER A N 1
ATOM 694 C CA . SER A 1 90 ? 2.755 -6.234 -11.304 1.00 96.50 90 SER A CA 1
ATOM 695 C C . SER A 1 90 ? 1.453 -7.017 -11.141 1.00 96.50 90 SER A C 1
ATOM 697 O O . SER A 1 90 ? 0.593 -6.678 -10.324 1.00 96.50 90 SER A O 1
ATOM 699 N N . ARG A 1 91 ? 1.319 -8.110 -11.902 1.00 97.00 91 ARG A N 1
ATOM 700 C CA . ARG A 1 91 ? 0.129 -8.970 -11.847 1.00 97.00 91 ARG A CA 1
ATOM 701 C C . ARG A 1 91 ? -0.063 -9.620 -10.475 1.00 97.00 91 ARG A C 1
ATOM 703 O O . ARG A 1 91 ? -1.188 -9.735 -10.008 1.00 97.00 91 ARG A O 1
ATOM 710 N N . VAL A 1 92 ? 1.036 -9.990 -9.818 1.00 96.06 92 VAL A N 1
ATOM 711 C CA . VAL A 1 92 ? 1.013 -10.608 -8.484 1.00 96.06 92 VAL A CA 1
ATOM 712 C C . VAL A 1 92 ? 0.376 -9.667 -7.462 1.00 96.06 92 VAL A C 1
ATOM 714 O O . VAL A 1 92 ? -0.519 -10.073 -6.728 1.00 96.06 92 VAL A O 1
ATOM 717 N N . GLU A 1 93 ? 0.788 -8.399 -7.438 1.00 97.19 93 GLU A N 1
ATOM 718 C CA . GLU A 1 93 ? 0.244 -7.407 -6.505 1.00 97.19 93 GLU A CA 1
ATOM 719 C C . GLU A 1 93 ? -1.218 -7.054 -6.823 1.00 97.19 93 GLU A C 1
ATOM 721 O O . GLU A 1 93 ? -2.026 -6.879 -5.910 1.00 97.19 93 GLU A O 1
ATOM 726 N N . TYR A 1 94 ? -1.578 -7.002 -8.110 1.00 98.31 94 TYR A N 1
ATOM 727 C CA . TYR A 1 94 ? -2.965 -6.833 -8.545 1.00 98.31 94 TYR A CA 1
ATOM 728 C C . TYR A 1 94 ? -3.863 -7.965 -8.031 1.00 98.31 94 TYR A C 1
ATOM 730 O O . TYR A 1 94 ? -4.892 -7.711 -7.404 1.00 98.31 94 TYR A O 1
ATOM 738 N N . ASP A 1 95 ? -3.444 -9.218 -8.220 1.00 98.19 95 ASP A N 1
ATOM 739 C CA . ASP A 1 95 ? -4.205 -10.382 -7.763 1.00 98.19 95 ASP A CA 1
ATOM 740 C C . ASP A 1 95 ? -4.343 -10.391 -6.224 1.00 98.19 95 ASP A C 1
ATOM 742 O O . ASP A 1 95 ? -5.372 -10.816 -5.688 1.00 98.19 95 ASP A O 1
ATOM 746 N N . MET A 1 96 ? -3.344 -9.877 -5.493 1.00 97.62 96 MET A N 1
ATOM 747 C CA . MET A 1 96 ? -3.429 -9.680 -4.041 1.00 97.62 96 MET A CA 1
ATOM 748 C C . MET A 1 96 ? -4.473 -8.627 -3.653 1.00 97.62 96 MET A C 1
ATOM 750 O O . MET A 1 96 ? -5.248 -8.869 -2.727 1.00 97.62 96 MET A O 1
ATOM 754 N N . LEU A 1 97 ? -4.535 -7.490 -4.356 1.00 98.00 97 LEU A N 1
ATOM 755 C CA . LEU A 1 97 ? -5.546 -6.455 -4.116 1.00 98.00 97 LEU A CA 1
ATOM 756 C C . LEU A 1 97 ? -6.967 -6.981 -4.381 1.00 98.00 97 LEU A C 1
ATOM 758 O O . LEU A 1 97 ? -7.870 -6.764 -3.569 1.00 98.00 97 LEU A O 1
ATOM 762 N N . VAL A 1 98 ? -7.162 -7.728 -5.472 1.00 98.31 98 VAL A N 1
ATOM 763 C CA . VAL A 1 98 ? -8.448 -8.375 -5.784 1.00 98.31 98 VAL A CA 1
ATOM 764 C C . VAL A 1 98 ? -8.832 -9.373 -4.690 1.00 98.31 98 VAL A C 1
ATOM 766 O O . VAL A 1 98 ? -9.943 -9.323 -4.161 1.00 98.31 98 VAL A O 1
ATOM 769 N N . ARG A 1 99 ? -7.898 -10.233 -4.268 1.00 97.81 99 ARG A N 1
ATOM 770 C CA . ARG A 1 99 ? -8.144 -11.191 -3.181 1.00 97.81 99 ARG A CA 1
ATOM 771 C C . ARG A 1 99 ? -8.502 -10.494 -1.872 1.00 97.81 99 ARG A C 1
ATOM 773 O O . ARG A 1 99 ? -9.375 -10.974 -1.145 1.00 97.81 99 ARG A O 1
ATOM 780 N N . LEU A 1 100 ? -7.842 -9.378 -1.567 1.00 96.81 100 LEU A N 1
ATOM 781 C CA . LEU A 1 100 ? -8.122 -8.585 -0.378 1.00 96.81 100 LEU A CA 1
ATOM 782 C C . LEU A 1 100 ? -9.566 -8.075 -0.390 1.00 96.81 100 LEU A C 1
ATOM 784 O O . LEU A 1 100 ? -10.263 -8.243 0.614 1.00 96.81 100 LEU A O 1
ATOM 788 N N . LYS A 1 101 ? -10.033 -7.527 -1.521 1.00 97.31 101 LYS A N 1
ATOM 789 C CA . LYS A 1 101 ? -11.436 -7.128 -1.718 1.00 97.31 101 LYS A CA 1
ATOM 790 C C . LYS A 1 101 ? -12.385 -8.294 -1.462 1.00 97.31 101 LYS A C 1
ATOM 792 O O . LYS A 1 101 ? -13.286 -8.188 -0.632 1.00 97.31 101 LYS A O 1
ATOM 797 N N . ASP A 1 102 ? -12.174 -9.410 -2.152 1.00 97.56 102 ASP A N 1
ATOM 798 C CA . ASP A 1 102 ? -13.108 -10.537 -2.134 1.00 9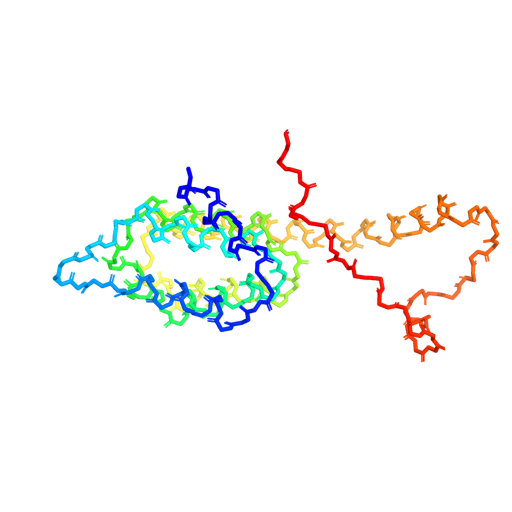7.56 102 ASP A CA 1
ATOM 799 C C . ASP A 1 102 ? -13.218 -11.178 -0.748 1.00 97.56 102 ASP A C 1
ATOM 801 O O . ASP A 1 102 ? -14.318 -11.517 -0.299 1.00 97.56 102 ASP A O 1
ATOM 805 N N . THR A 1 103 ? -12.091 -11.275 -0.040 1.00 97.50 103 THR A N 1
ATOM 806 C CA . THR A 1 103 ? -12.015 -11.835 1.318 1.00 97.50 103 THR A CA 1
ATOM 807 C C . THR A 1 103 ? -12.706 -10.938 2.346 1.00 97.50 103 THR A C 1
ATOM 809 O O . THR A 1 103 ? -13.281 -11.435 3.313 1.00 97.50 103 THR A O 1
ATOM 812 N N . ASN A 1 104 ? -12.688 -9.617 2.139 1.00 96.19 104 ASN A N 1
ATOM 813 C CA . ASN A 1 104 ? -13.121 -8.639 3.138 1.00 96.19 104 ASN A CA 1
ATOM 814 C C . ASN A 1 104 ? -14.375 -7.846 2.743 1.00 96.19 104 ASN A C 1
ATOM 816 O O . ASN A 1 104 ? -14.752 -6.920 3.457 1.00 96.19 104 ASN A O 1
ATOM 820 N N . LYS A 1 105 ? -15.072 -8.219 1.663 1.00 93.69 105 LYS A N 1
ATOM 821 C CA . LYS A 1 105 ? -16.249 -7.492 1.148 1.00 93.69 105 LYS A CA 1
ATOM 822 C C . LYS A 1 105 ? -17.334 -7.199 2.193 1.00 93.69 105 LYS A C 1
ATOM 824 O O . LYS A 1 105 ? -18.001 -6.180 2.106 1.00 93.69 105 LYS A O 1
ATOM 829 N N . GLY A 1 106 ? -17.513 -8.082 3.180 1.00 94.38 106 GLY A N 1
ATOM 830 C CA . GLY A 1 106 ? -18.503 -7.913 4.254 1.00 94.38 106 GLY A CA 1
ATOM 831 C C . GLY A 1 106 ? -18.048 -7.010 5.406 1.00 94.38 106 GLY A C 1
ATOM 832 O O . GLY A 1 106 ? -18.852 -6.694 6.273 1.00 94.38 106 GLY A O 1
ATOM 833 N N . LEU A 1 107 ? -16.769 -6.629 5.433 1.00 94.75 107 LEU A N 1
ATOM 834 C CA . LEU A 1 107 ? -16.161 -5.757 6.443 1.00 94.75 107 LEU A CA 1
ATOM 835 C C . LEU A 1 107 ? -15.906 -4.338 5.910 1.00 94.75 107 LEU A C 1
ATOM 837 O O . LEU A 1 107 ? -15.537 -3.451 6.672 1.00 94.75 107 LEU A O 1
ATOM 841 N N . MET A 1 108 ? -16.052 -4.119 4.603 1.00 96.31 108 MET A N 1
ATOM 842 C CA . MET A 1 108 ? -15.836 -2.819 3.975 1.00 96.31 108 MET A CA 1
ATOM 843 C C . MET A 1 108 ? -17.087 -1.951 4.109 1.00 96.31 108 MET A C 1
ATOM 845 O O . MET A 1 108 ? -18.193 -2.394 3.798 1.00 96.31 108 MET A O 1
ATOM 849 N N . SER A 1 109 ? -16.912 -0.694 4.519 1.00 96.69 109 SER A N 1
ATOM 850 C CA . SER A 1 109 ? -17.951 0.312 4.305 1.00 96.69 109 SER A CA 1
ATOM 851 C C . SER A 1 109 ? -18.110 0.585 2.806 1.00 96.69 109 SER A C 1
ATOM 853 O O . SER A 1 109 ? -17.236 0.247 2.004 1.00 96.69 109 SER A O 1
ATOM 855 N N . VAL A 1 110 ? -19.214 1.226 2.417 1.00 96.88 110 VAL A N 1
ATOM 856 C CA . VAL A 1 110 ? -19.471 1.577 1.010 1.00 96.88 110 VAL A CA 1
ATOM 857 C C . VAL A 1 110 ? -18.330 2.425 0.440 1.00 96.88 110 VAL A C 1
ATOM 859 O O . VAL A 1 110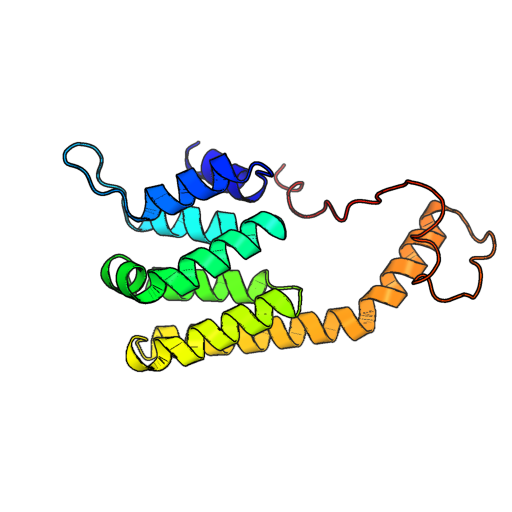 ? -17.807 2.109 -0.624 1.00 96.88 110 VAL A O 1
ATOM 862 N N . ALA A 1 111 ? -17.869 3.436 1.180 1.00 96.44 111 ALA A N 1
ATOM 863 C CA . ALA A 1 111 ? -16.795 4.310 0.718 1.00 96.44 111 ALA A CA 1
ATOM 864 C C . ALA A 1 111 ? -15.460 3.568 0.543 1.00 96.44 111 ALA A C 1
ATOM 866 O O . ALA A 1 111 ? -14.763 3.790 -0.449 1.00 96.44 111 ALA A O 1
ATOM 867 N N . VAL A 1 112 ? -15.118 2.654 1.464 1.00 97.50 112 VAL A N 1
ATOM 868 C CA . VAL A 1 112 ? -13.912 1.824 1.330 1.00 97.50 112 VAL A CA 1
ATOM 869 C C . VAL A 1 112 ? -14.042 0.875 0.142 1.00 97.50 112 VAL A C 1
ATOM 871 O O . VAL A 1 112 ? -13.107 0.767 -0.645 1.00 97.50 112 VAL A O 1
ATOM 874 N N . ALA A 1 113 ? -15.192 0.221 -0.034 1.00 98.00 113 ALA A N 1
ATOM 875 C CA . ALA A 1 113 ? -15.430 -0.672 -1.167 1.00 98.00 113 ALA A CA 1
ATOM 876 C C . ALA A 1 113 ? -15.301 0.063 -2.514 1.00 98.00 113 ALA A C 1
ATOM 878 O O . ALA A 1 113 ? -14.675 -0.456 -3.442 1.00 98.00 113 ALA A O 1
ATOM 879 N N . ASP A 1 114 ? -15.813 1.293 -2.603 1.00 97.81 114 ASP A N 1
ATOM 880 C CA . ASP A 1 114 ? -15.663 2.140 -3.785 1.00 97.81 114 ASP A CA 1
ATOM 881 C C . ASP A 1 114 ? -14.197 2.533 -4.023 1.00 97.81 114 ASP A C 1
ATOM 883 O O . ASP A 1 114 ? -13.730 2.518 -5.164 1.00 97.81 114 ASP A O 1
ATOM 887 N N . ALA A 1 115 ? -13.445 2.862 -2.965 1.00 97.94 115 ALA A N 1
ATOM 888 C CA . ALA A 1 115 ? -12.014 3.160 -3.065 1.00 97.94 115 ALA A CA 1
ATOM 889 C C . ALA A 1 115 ? -11.208 1.948 -3.556 1.00 97.94 115 ALA A C 1
ATOM 891 O O . ALA A 1 115 ? -10.381 2.083 -4.457 1.00 97.94 115 ALA A O 1
ATOM 892 N N . VAL A 1 116 ? -11.501 0.755 -3.034 1.00 98.12 116 VAL A N 1
ATOM 893 C CA . VAL A 1 116 ? -10.902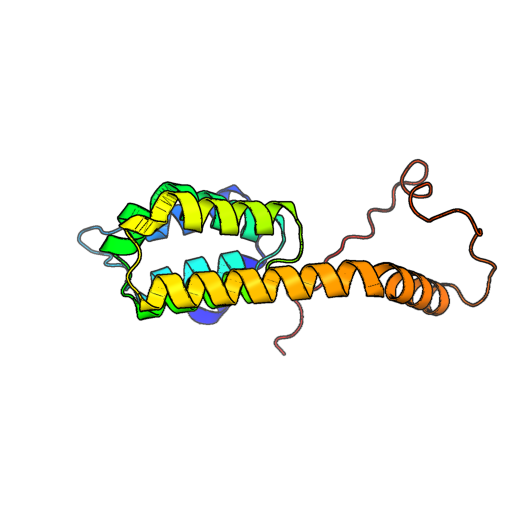 -0.510 -3.484 1.00 98.12 116 VAL A CA 1
ATOM 894 C C . VAL A 1 116 ? -11.218 -0.766 -4.955 1.00 98.12 116 VAL A C 1
ATOM 896 O O . VAL A 1 116 ? -10.334 -1.144 -5.720 1.00 98.12 116 VAL A O 1
ATOM 899 N N . GLN A 1 117 ? -12.464 -0.543 -5.379 1.00 98.50 117 GLN A N 1
ATOM 900 C CA . GLN A 1 117 ? -12.851 -0.748 -6.771 1.00 98.50 117 GLN A CA 1
ATOM 901 C C . GLN A 1 117 ? -12.113 0.208 -7.715 1.00 98.50 117 GLN A C 1
ATOM 903 O O . GLN A 1 117 ? -11.632 -0.232 -8.758 1.00 98.50 117 GLN A O 1
ATOM 908 N N . ARG A 1 118 ? -11.967 1.485 -7.338 1.00 98.44 118 ARG A N 1
ATOM 909 C CA . ARG A 1 118 ? -11.150 2.446 -8.097 1.00 98.44 118 ARG A CA 1
ATOM 910 C C . ARG A 1 118 ? -9.685 2.024 -8.154 1.00 98.44 118 ARG A C 1
ATOM 912 O O . ARG A 1 118 ? -9.077 2.109 -9.216 1.00 98.44 118 ARG A O 1
ATOM 919 N N . ALA A 1 119 ? -9.134 1.545 -7.040 1.00 98.38 119 ALA A N 1
ATOM 920 C CA . ALA A 1 119 ? -7.756 1.072 -6.974 1.00 98.38 119 ALA A CA 1
ATOM 921 C C . ALA A 1 119 ? -7.506 -0.117 -7.912 1.00 98.38 119 ALA A C 1
ATOM 923 O O . ALA A 1 119 ? -6.504 -0.129 -8.621 1.00 98.38 119 ALA A O 1
ATOM 924 N N . ILE A 1 120 ? -8.435 -1.079 -7.958 1.00 98.56 120 ILE A N 1
ATOM 925 C CA . ILE A 1 120 ? -8.383 -2.215 -8.889 1.00 98.56 120 ILE A CA 1
ATOM 926 C C . ILE A 1 120 ? -8.418 -1.720 -10.335 1.00 98.56 120 ILE A C 1
ATOM 928 O O . ILE A 1 120 ? -7.557 -2.107 -11.114 1.00 98.56 120 ILE A O 1
ATOM 932 N N . SER A 1 121 ? -9.365 -0.845 -10.687 1.00 98.50 121 SER A N 1
ATOM 933 C CA . SER A 1 121 ? -9.461 -0.305 -12.049 1.00 98.50 121 SER A CA 1
ATOM 934 C C . SER A 1 121 ? -8.189 0.435 -12.469 1.00 98.50 121 SER A C 1
ATOM 936 O O . SER A 1 121 ? -7.682 0.205 -13.559 1.00 98.50 121 SER A O 1
ATOM 938 N N . TYR A 1 122 ? -7.619 1.260 -11.588 1.00 98.00 122 TYR A N 1
ATOM 939 C CA . TYR A 1 122 ? -6.382 1.983 -11.885 1.00 98.00 122 TYR A CA 1
ATOM 940 C C . TYR A 1 122 ? -5.174 1.045 -12.048 1.00 98.00 122 TYR A C 1
ATOM 942 O O . TYR A 1 122 ? -4.343 1.235 -12.938 1.00 98.00 122 TYR A O 1
ATOM 950 N N . ALA A 1 123 ? -5.062 0.025 -11.193 1.00 98.00 123 ALA A N 1
ATOM 951 C CA . ALA A 1 123 ? -3.997 -0.965 -11.293 1.00 98.00 123 ALA A CA 1
ATOM 952 C C . ALA A 1 123 ? -4.108 -1.786 -12.590 1.00 98.00 123 ALA A C 1
ATOM 954 O O . ALA A 1 123 ? -3.093 -2.035 -13.236 1.00 98.00 123 ALA A O 1
ATOM 955 N N . ASP A 1 124 ? -5.326 -2.153 -12.998 1.00 98.31 124 ASP A N 1
ATOM 956 C CA . ASP A 1 124 ? -5.594 -2.843 -14.266 1.00 98.31 124 ASP A CA 1
ATOM 957 C C . ASP A 1 124 ? -5.160 -1.984 -15.463 1.00 98.31 124 ASP A C 1
ATOM 959 O O . ASP A 1 124 ? -4.336 -2.417 -16.264 1.00 98.31 124 ASP A O 1
ATOM 963 N N . GLU A 1 125 ? -5.591 -0.717 -15.511 1.00 98.12 125 GLU A N 1
ATOM 964 C CA . GLU A 1 125 ? -5.174 0.250 -16.538 1.00 98.12 125 GLU A CA 1
ATOM 965 C C . GLU A 1 125 ? -3.647 0.427 -16.593 1.00 98.12 125 GLU A C 1
ATOM 967 O O . GLU A 1 125 ? -3.058 0.513 -17.675 1.00 98.12 125 GLU A O 1
ATOM 972 N N . THR A 1 126 ? -2.988 0.450 -15.431 1.00 97.19 126 THR A N 1
ATOM 973 C CA . THR A 1 126 ? -1.527 0.563 -15.326 1.00 97.19 126 THR A CA 1
ATOM 974 C C . THR A 1 126 ? -0.825 -0.665 -15.906 1.00 97.19 126 THR A C 1
ATOM 976 O O . THR A 1 126 ? 0.147 -0.523 -16.651 1.00 97.19 126 THR A O 1
ATOM 979 N N . LEU A 1 127 ? -1.309 -1.872 -15.603 1.00 97.25 127 LEU A N 1
ATOM 980 C CA . LEU A 1 127 ? -0.764 -3.112 -16.161 1.00 97.25 127 LEU A CA 1
ATOM 981 C C . LEU A 1 127 ? -0.955 -3.177 -17.677 1.00 97.25 127 LEU A C 1
ATOM 983 O O . LEU A 1 127 ? -0.020 -3.519 -18.400 1.00 97.25 127 LEU A O 1
ATOM 987 N N . ASP A 1 128 ? -2.129 -2.775 -18.152 1.00 97.88 128 ASP A N 1
ATOM 988 C CA . ASP A 1 128 ? -2.464 -2.687 -19.569 1.00 97.88 128 ASP A CA 1
ATOM 989 C C . ASP A 1 128 ? -1.543 -1.718 -20.321 1.00 97.88 128 ASP A C 1
ATOM 991 O O . ASP A 1 128 ? -1.098 -1.984 -21.441 1.00 97.88 128 ASP A O 1
ATOM 995 N N . TRP A 1 12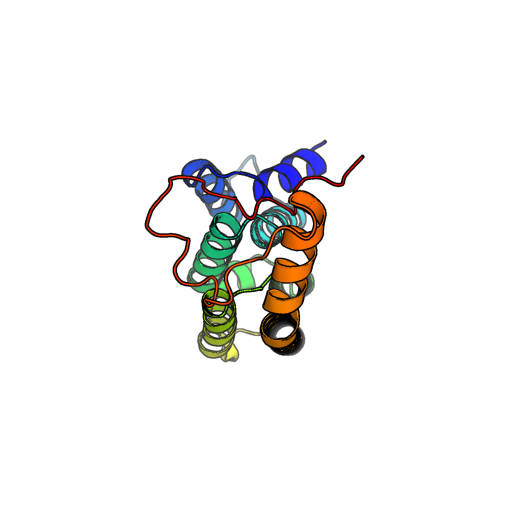9 ? -1.244 -0.573 -19.705 1.00 97.44 129 TRP A N 1
ATOM 996 C CA . TRP A 1 129 ? -0.299 0.398 -20.243 1.00 97.44 129 TRP A CA 1
ATOM 997 C C . TRP A 1 129 ? 1.122 -0.176 -20.293 1.00 97.44 129 TRP A C 1
ATOM 999 O O . TRP A 1 129 ? 1.814 -0.038 -21.305 1.00 97.44 129 TRP A O 1
ATOM 1009 N N . LEU A 1 130 ? 1.560 -0.861 -19.233 1.00 95.44 130 LEU A N 1
ATOM 1010 C CA . LEU A 1 130 ? 2.885 -1.479 -19.177 1.00 95.44 130 LEU A CA 1
ATOM 1011 C C . LEU A 1 130 ? 3.056 -2.566 -20.241 1.00 95.44 130 LEU A C 1
ATOM 1013 O O . LEU A 1 130 ? 4.096 -2.590 -20.898 1.00 95.44 130 LEU A O 1
ATOM 1017 N N . ASP A 1 131 ? 2.056 -3.415 -20.464 1.00 94.50 131 ASP A N 1
ATOM 1018 C CA . ASP A 1 131 ? 2.100 -4.449 -21.506 1.00 94.50 131 ASP A CA 1
ATOM 1019 C C . ASP A 1 131 ? 2.278 -3.831 -22.904 1.00 94.50 131 ASP A C 1
ATOM 1021 O O . ASP A 1 131 ? 3.161 -4.220 -23.673 1.00 94.50 131 ASP A O 1
ATOM 1025 N N . LYS A 1 132 ? 1.525 -2.762 -23.192 1.00 95.88 132 LYS A N 1
ATOM 1026 C CA . LYS A 1 132 ? 1.561 -2.064 -24.487 1.00 95.88 132 LYS A CA 1
ATOM 1027 C C . LYS A 1 132 ? 2.852 -1.277 -24.721 1.00 95.88 132 LYS A C 1
ATOM 1029 O O . LYS A 1 132 ? 3.302 -1.165 -25.863 1.00 95.88 132 LYS A O 1
ATOM 1034 N N . HIS A 1 133 ? 3.440 -0.695 -23.674 1.00 95.25 133 HIS A N 1
ATOM 1035 C CA . HIS A 1 133 ? 4.487 0.321 -23.834 1.00 95.25 133 HIS A CA 1
ATOM 1036 C C . HIS A 1 133 ? 5.873 -0.078 -23.319 1.00 95.25 133 HIS A C 1
ATOM 1038 O O . HIS A 1 133 ? 6.866 0.472 -23.803 1.00 95.25 133 HIS A O 1
ATOM 1044 N N . SER A 1 134 ? 5.985 -1.038 -22.394 1.00 92.69 134 SER A N 1
ATOM 1045 C CA . SER A 1 134 ? 7.265 -1.377 -21.747 1.00 92.69 134 SER A CA 1
ATOM 1046 C C . SER A 1 134 ? 8.347 -1.783 -22.750 1.00 92.69 134 SER A C 1
ATOM 1048 O O . SER A 1 134 ? 9.448 -1.240 -22.706 1.00 92.69 134 SER A O 1
ATOM 1050 N N . ILE A 1 135 ? 8.026 -2.653 -23.713 1.00 90.12 135 ILE A N 1
ATOM 1051 C CA . ILE A 1 135 ? 8.979 -3.136 -24.727 1.00 90.12 135 ILE A CA 1
ATOM 1052 C C . ILE A 1 135 ? 9.514 -1.981 -25.578 1.00 90.12 135 ILE A C 1
ATOM 1054 O O . ILE A 1 135 ? 10.717 -1.898 -25.834 1.00 90.12 135 ILE A O 1
ATOM 1058 N N . VAL A 1 136 ? 8.632 -1.081 -26.020 1.00 94.19 136 VAL A N 1
ATOM 1059 C CA . VAL A 1 136 ? 9.011 0.068 -26.855 1.00 94.19 136 VAL A CA 1
ATOM 1060 C C . VAL A 1 136 ? 9.933 1.004 -26.077 1.00 94.19 136 VAL A C 1
ATOM 1062 O O . VAL A 1 136 ? 10.967 1.422 -26.600 1.00 94.19 136 VAL A O 1
ATOM 1065 N N . ILE A 1 137 ? 9.606 1.274 -24.811 1.00 90.88 137 ILE A N 1
ATOM 1066 C CA . ILE A 1 137 ? 10.422 2.107 -23.923 1.00 90.88 137 ILE A CA 1
ATOM 1067 C C . ILE A 1 137 ? 11.786 1.456 -23.673 1.00 90.88 137 ILE A C 1
ATOM 1069 O O . ILE A 1 137 ? 12.811 2.127 -23.793 1.00 90.88 137 ILE A O 1
ATOM 1073 N N . SER A 1 138 ? 11.832 0.152 -23.388 1.00 89.75 138 SER A N 1
ATOM 1074 C CA . SER A 1 138 ? 13.088 -0.575 -23.186 1.00 89.75 138 SER A CA 1
ATOM 1075 C C . SER A 1 138 ? 13.973 -0.534 -24.432 1.00 89.75 138 SER A C 1
ATOM 1077 O O . SER A 1 138 ? 15.157 -0.225 -24.320 1.00 89.75 138 SER A O 1
ATOM 1079 N N . LYS A 1 139 ? 13.412 -0.764 -25.628 1.00 88.31 139 LYS A N 1
ATOM 1080 C CA . LYS A 1 139 ? 14.155 -0.649 -26.896 1.00 88.31 139 LYS A CA 1
ATOM 1081 C C . LYS A 1 139 ? 14.699 0.765 -27.104 1.00 88.31 139 LYS A C 1
ATOM 1083 O O . LYS A 1 139 ? 15.867 0.926 -27.460 1.00 88.31 139 LYS A O 1
ATOM 1088 N N . TRP A 1 140 ? 13.879 1.784 -26.845 1.00 91.56 140 TRP A N 1
ATOM 1089 C CA . TRP A 1 140 ? 14.299 3.178 -26.951 1.00 91.56 140 TRP A CA 1
ATOM 1090 C C . TRP A 1 140 ? 15.452 3.496 -25.989 1.00 91.56 140 TRP A C 1
ATOM 1092 O O . TRP A 1 140 ? 16.479 4.002 -26.434 1.00 91.56 140 TRP A O 1
ATOM 1102 N N . LEU A 1 141 ? 15.350 3.121 -24.711 1.00 89.31 141 LEU A N 1
ATOM 1103 C CA . LEU A 1 141 ? 16.400 3.355 -23.710 1.00 89.31 141 LEU A CA 1
ATOM 1104 C C . LEU A 1 141 ? 17.736 2.712 -24.099 1.00 89.31 141 LEU A C 1
ATOM 1106 O O . LEU A 1 141 ? 18.788 3.340 -23.979 1.00 89.31 141 LEU A O 1
ATOM 1110 N N . VAL A 1 142 ? 17.702 1.478 -24.605 1.00 89.38 142 VAL A N 1
ATOM 1111 C CA . VAL A 1 142 ? 18.917 0.795 -25.062 1.00 89.38 142 VAL A CA 1
ATOM 1112 C C . VAL A 1 142 ? 19.525 1.517 -26.272 1.00 89.38 142 VAL A C 1
ATOM 1114 O O . VAL A 1 142 ? 20.736 1.732 -26.300 1.00 89.38 142 VAL A O 1
ATOM 1117 N N . SER A 1 143 ? 18.701 1.978 -27.222 1.00 85.94 143 SER A N 1
ATOM 1118 C CA . SER A 1 143 ? 19.185 2.739 -28.386 1.00 85.94 143 SER A CA 1
ATOM 1119 C C . SER A 1 143 ? 19.882 4.053 -28.007 1.00 85.94 143 SER A C 1
ATOM 1121 O O . SER A 1 143 ? 20.834 4.454 -28.674 1.00 85.94 143 SER A O 1
ATOM 1123 N N . GLN A 1 144 ? 19.447 4.704 -26.921 1.00 84.94 144 GLN A N 1
ATOM 1124 C CA . GLN A 1 144 ? 20.067 5.938 -26.431 1.00 84.94 144 GLN A CA 1
ATOM 1125 C C . GLN A 1 144 ? 21.415 5.679 -25.746 1.00 84.94 144 GLN A C 1
ATOM 1127 O O . GLN A 1 144 ? 22.349 6.455 -25.924 1.00 84.94 144 GLN A O 1
ATOM 1132 N N . ASN A 1 145 ? 21.535 4.588 -24.984 1.00 80.50 145 ASN A N 1
ATOM 1133 C CA . ASN A 1 145 ? 22.735 4.309 -24.191 1.00 80.50 145 ASN A CA 1
ATOM 1134 C C . ASN A 1 145 ? 23.875 3.652 -24.981 1.00 80.50 145 ASN A C 1
ATOM 1136 O O . ASN A 1 145 ? 25.032 3.794 -24.593 1.00 80.50 145 ASN A O 1
ATOM 1140 N N . TYR A 1 146 ? 23.569 2.935 -26.065 1.00 73.62 146 TYR A N 1
ATOM 1141 C CA . TYR A 1 146 ? 24.568 2.154 -26.810 1.00 73.62 146 TYR A CA 1
ATOM 1142 C C . TYR A 1 146 ? 24.775 2.620 -28.260 1.00 73.62 146 TYR A C 1
ATOM 1144 O O . TYR A 1 146 ? 25.606 2.059 -28.973 1.00 73.62 146 TYR A O 1
ATOM 1152 N N . GLY A 1 147 ? 24.067 3.670 -28.694 1.00 56.62 147 GLY A N 1
ATOM 1153 C CA . GLY A 1 147 ? 24.040 4.093 -30.093 1.00 56.62 147 GLY A CA 1
ATOM 1154 C C . GLY A 1 147 ? 23.428 3.024 -31.005 1.00 56.62 147 GLY A C 1
ATOM 1155 O O . GLY A 1 147 ? 23.101 1.920 -30.580 1.00 56.62 147 GLY A O 1
ATOM 1156 N N . SER A 1 148 ? 23.269 3.339 -32.290 1.00 55.38 148 SER A N 1
ATOM 1157 C CA . SER A 1 148 ? 22.624 2.482 -33.302 1.00 55.38 148 SER A CA 1
ATOM 1158 C C . SER A 1 148 ? 23.376 1.179 -33.638 1.00 55.38 148 SER A C 1
ATOM 1160 O O . SER A 1 148 ? 23.152 0.605 -34.704 1.00 55.38 148 SER A O 1
ATOM 1162 N N . ALA A 1 149 ? 24.292 0.720 -32.781 1.00 55.19 149 ALA A N 1
ATOM 1163 C CA . ALA A 1 149 ? 24.923 -0.582 -32.916 1.00 55.19 149 ALA A CA 1
ATOM 1164 C C . ALA A 1 149 ? 23.828 -1.649 -32.791 1.00 55.19 149 ALA A C 1
ATOM 1166 O O . ALA A 1 149 ? 23.152 -1.738 -31.768 1.00 55.19 149 ALA A O 1
ATOM 1167 N N . ALA A 1 150 ? 23.613 -2.378 -33.888 1.00 52.44 150 ALA A N 1
ATOM 1168 C CA . ALA A 1 150 ? 22.510 -3.303 -34.103 1.00 52.44 150 ALA A CA 1
ATOM 1169 C C . ALA A 1 150 ? 22.175 -4.116 -32.847 1.00 52.44 150 ALA A C 1
ATOM 1171 O O . ALA A 1 150 ? 22.949 -4.970 -32.412 1.00 52.44 150 ALA A O 1
ATOM 1172 N N . LEU A 1 151 ? 20.999 -3.845 -32.280 1.00 55.62 151 LEU A N 1
ATOM 1173 C CA . LEU A 1 151 ? 20.412 -4.725 -31.287 1.00 55.62 151 LEU A CA 1
ATOM 1174 C C . LEU A 1 151 ? 20.068 -6.043 -31.987 1.00 55.62 151 LEU A C 1
ATOM 1176 O O . LEU A 1 151 ? 19.431 -5.992 -33.043 1.00 55.62 151 LEU A O 1
ATOM 1180 N N . PRO A 1 152 ? 20.487 -7.203 -31.453 1.00 52.78 152 PRO A N 1
ATOM 1181 C CA . PRO A 1 152 ? 20.045 -8.484 -31.977 1.00 52.78 152 PRO A CA 1
ATOM 1182 C C . PRO A 1 152 ? 18.514 -8.514 -31.991 1.00 52.78 152 PRO A C 1
ATOM 1184 O O . PRO A 1 152 ? 17.879 -8.164 -30.998 1.00 52.78 152 PRO A O 1
ATOM 1187 N N . ASP A 1 153 ? 17.935 -8.939 -33.112 1.00 55.91 153 ASP A N 1
ATOM 1188 C CA . ASP A 1 153 ? 16.484 -9.078 -33.329 1.00 55.91 153 ASP A CA 1
ATOM 1189 C C . ASP A 1 153 ? 15.854 -10.194 -32.469 1.00 55.91 153 ASP A C 1
ATOM 1191 O O . ASP A 1 153 ? 14.672 -10.507 -32.580 1.00 55.91 153 ASP A O 1
ATOM 1195 N N . ASP A 1 154 ? 16.645 -10.817 -31.592 1.00 51.84 154 ASP A N 1
ATOM 1196 C CA . ASP A 1 154 ? 16.149 -11.828 -30.679 1.00 51.84 154 ASP A CA 1
ATOM 1197 C C . ASP A 1 154 ? 15.587 -11.156 -29.427 1.00 51.84 154 ASP A C 1
ATOM 1199 O O . ASP A 1 154 ? 16.295 -10.539 -28.625 1.00 51.84 154 ASP A O 1
ATOM 1203 N N . ASN A 1 155 ? 14.265 -11.253 -29.331 1.00 49.47 155 ASN A N 1
ATOM 1204 C CA . ASN A 1 155 ? 13.418 -10.999 -28.177 1.00 49.47 155 ASN A CA 1
ATOM 1205 C C . ASN A 1 155 ? 14.232 -11.036 -26.875 1.00 49.47 155 ASN A C 1
ATOM 1207 O O . ASN A 1 155 ? 14.651 -12.104 -26.429 1.00 49.47 155 ASN A O 1
ATOM 1211 N N . GLY A 1 156 ? 14.440 -9.871 -26.250 1.00 43.97 156 GLY A N 1
ATOM 1212 C CA . GLY A 1 156 ? 15.277 -9.664 -25.056 1.00 43.97 156 GLY A CA 1
ATOM 1213 C C . GLY A 1 156 ? 14.917 -10.484 -23.804 1.00 43.97 156 GLY A C 1
ATOM 1214 O O . GLY A 1 156 ? 15.431 -10.203 -22.728 1.00 43.97 156 GLY A O 1
ATOM 1215 N N . ALA A 1 157 ? 14.075 -11.509 -23.931 1.00 43.97 157 ALA A N 1
ATOM 1216 C CA . ALA A 1 157 ? 13.902 -12.592 -22.978 1.00 43.97 157 ALA A CA 1
ATOM 1217 C C . ALA A 1 157 ? 15.160 -13.475 -22.822 1.00 43.97 157 ALA A C 1
ATOM 1219 O O . ALA A 1 157 ? 15.336 -14.061 -21.758 1.00 43.97 157 ALA A O 1
ATOM 1220 N N . ASN A 1 158 ? 16.055 -13.560 -23.821 1.00 40.06 158 ASN A N 1
ATOM 1221 C CA . ASN A 1 158 ? 17.179 -14.516 -23.786 1.00 40.06 158 ASN A CA 1
ATOM 1222 C C . ASN A 1 158 ? 18.548 -13.935 -23.364 1.00 40.06 158 ASN A C 1
ATOM 1224 O O . ASN A 1 158 ? 19.486 -14.687 -23.109 1.00 40.06 158 ASN A O 1
ATOM 1228 N N . ILE A 1 159 ? 18.690 -12.610 -23.219 1.00 40.84 159 ILE A N 1
ATOM 1229 C CA . ILE A 1 159 ? 19.979 -11.980 -22.844 1.00 40.84 159 ILE A CA 1
ATOM 1230 C C . ILE A 1 159 ? 20.250 -12.037 -21.322 1.00 40.84 159 ILE A C 1
ATOM 1232 O O . ILE A 1 159 ? 21.354 -11.746 -20.868 1.00 40.84 159 ILE A O 1
ATOM 1236 N N . ILE A 1 160 ? 19.297 -12.501 -20.505 1.00 41.84 160 ILE A N 1
ATOM 1237 C CA . ILE A 1 160 ? 19.473 -12.556 -19.041 1.00 41.84 160 ILE A CA 1
ATOM 1238 C C . ILE A 1 160 ? 20.346 -13.748 -18.584 1.00 41.84 160 ILE A C 1
ATOM 1240 O O . ILE A 1 160 ? 20.805 -13.762 -17.444 1.00 41.84 160 ILE A O 1
ATOM 1244 N N . VAL A 1 161 ? 20.667 -14.730 -19.439 1.00 36.50 161 VAL A N 1
ATOM 1245 C CA . VAL A 1 161 ? 21.261 -15.998 -18.951 1.00 36.50 161 VAL A CA 1
ATOM 1246 C C . VAL A 1 161 ? 22.792 -16.097 -19.053 1.00 36.50 161 VAL A C 1
ATOM 1248 O O . VAL A 1 161 ? 23.346 -17.064 -18.540 1.00 36.50 161 VAL A O 1
ATOM 1251 N N . GLN A 1 162 ? 23.534 -15.138 -19.629 1.00 33.72 162 GLN A N 1
ATOM 1252 C CA . GLN A 1 162 ? 24.982 -15.380 -19.821 1.00 33.72 162 GLN A CA 1
ATOM 1253 C C . GLN A 1 162 ? 25.991 -14.278 -19.509 1.00 33.72 162 GLN A C 1
ATOM 1255 O O . GLN A 1 162 ? 27.184 -14.492 -19.715 1.00 33.72 162 GLN A O 1
ATOM 1260 N N . SER A 1 163 ? 25.611 -13.152 -18.912 1.00 32.28 163 SER A N 1
ATOM 1261 C CA . SER A 1 163 ? 26.605 -12.240 -18.325 1.00 32.28 163 SER A CA 1
ATOM 1262 C C . SER A 1 163 ? 25.982 -11.448 -17.185 1.00 32.28 163 SER A C 1
ATOM 1264 O O . SER A 1 163 ? 25.036 -10.698 -17.390 1.00 32.28 163 SER A O 1
ATOM 1266 N N . GLY A 1 164 ? 26.498 -11.658 -15.973 1.00 36.41 164 GLY A N 1
ATOM 1267 C CA . GLY A 1 164 ? 25.999 -11.095 -14.720 1.00 36.41 164 GLY A CA 1
ATOM 1268 C C . GLY A 1 164 ? 26.007 -9.568 -14.654 1.00 36.41 164 GLY A C 1
ATOM 1269 O O . GLY A 1 164 ? 26.871 -8.980 -14.011 1.00 36.41 164 GLY A O 1
ATOM 1270 N N . VAL A 1 165 ? 24.995 -8.931 -15.242 1.00 34.28 165 VAL A N 1
ATOM 1271 C CA . VAL A 1 165 ? 24.662 -7.528 -14.996 1.00 34.28 165 VAL A CA 1
ATOM 1272 C C . VAL A 1 165 ? 23.187 -7.442 -14.628 1.00 34.28 165 VAL A C 1
ATOM 1274 O O . VAL A 1 165 ? 22.294 -7.406 -15.469 1.00 34.28 165 VAL A O 1
ATOM 1277 N N . ILE A 1 166 ? 22.949 -7.411 -13.321 1.00 37.38 166 ILE A N 1
ATOM 1278 C CA . ILE A 1 166 ? 21.689 -6.987 -12.719 1.00 37.38 166 ILE A CA 1
ATOM 1279 C C . ILE A 1 166 ? 21.523 -5.500 -13.059 1.00 37.38 166 ILE A C 1
ATOM 1281 O O . ILE A 1 166 ? 22.028 -4.633 -12.348 1.00 37.38 166 ILE A O 1
ATOM 1285 N N . ALA A 1 167 ? 20.833 -5.182 -14.155 1.00 36.19 167 ALA A N 1
ATOM 1286 C CA . ALA A 1 167 ? 20.291 -3.844 -14.356 1.00 36.19 167 ALA A CA 1
ATOM 1287 C C . ALA A 1 167 ? 19.032 -3.731 -13.491 1.00 36.19 167 ALA A C 1
ATOM 1289 O O . ALA A 1 167 ? 17.920 -4.063 -13.893 1.00 36.19 167 ALA A O 1
ATOM 1290 N N . ALA A 1 168 ? 19.259 -3.342 -12.240 1.00 35.12 168 ALA A N 1
ATOM 1291 C CA . ALA A 1 168 ? 18.228 -3.069 -11.262 1.00 35.12 168 ALA A CA 1
ATOM 1292 C C . ALA A 1 168 ? 17.200 -2.073 -11.826 1.00 35.12 168 ALA A C 1
ATOM 1294 O O . ALA A 1 168 ? 17.548 -0.937 -12.150 1.00 35.12 168 ALA A O 1
ATOM 1295 N N . MET A 1 169 ? 15.918 -2.456 -11.846 1.00 38.25 169 MET A N 1
ATOM 1296 C CA . MET A 1 169 ? 14.822 -1.486 -11.789 1.00 38.25 169 MET A CA 1
ATOM 1297 C C . MET A 1 169 ? 14.849 -0.823 -10.407 1.00 38.25 169 MET A C 1
ATOM 1299 O O . MET A 1 169 ? 14.121 -1.185 -9.487 1.00 38.25 169 MET A O 1
ATOM 1303 N N . ALA A 1 170 ? 15.763 0.125 -10.243 1.00 37.41 170 ALA A N 1
ATOM 1304 C CA . ALA A 1 170 ? 15.842 1.010 -9.099 1.00 37.41 170 ALA A CA 1
ATOM 1305 C C . ALA A 1 170 ? 15.526 2.425 -9.576 1.00 37.41 170 ALA A C 1
ATOM 1307 O O . ALA A 1 170 ? 16.425 3.243 -9.697 1.00 37.41 170 ALA A O 1
ATOM 1308 N N . PHE A 1 171 ? 14.254 2.717 -9.839 1.00 41.09 171 PHE A N 1
ATOM 1309 C CA . PHE A 1 171 ? 13.795 4.097 -9.962 1.00 41.09 171 PHE A CA 1
ATOM 1310 C C . PHE A 1 171 ? 12.389 4.241 -9.389 1.00 41.09 171 PHE A C 1
ATOM 1312 O O . PHE A 1 171 ? 11.405 3.943 -10.053 1.00 41.09 171 PHE A O 1
ATOM 1319 N N . LEU A 1 172 ? 12.344 4.697 -8.132 1.00 37.19 172 LEU A N 1
ATOM 1320 C CA . LEU A 1 172 ? 11.281 5.575 -7.618 1.00 37.19 172 LEU A CA 1
ATOM 1321 C C . LEU A 1 172 ? 11.638 6.304 -6.306 1.00 37.19 172 LEU A C 1
ATOM 1323 O O . LEU A 1 172 ? 10.889 7.173 -5.888 1.00 37.19 172 LEU A O 1
ATOM 1327 N N . CYS A 1 173 ? 12.810 6.073 -5.695 1.00 32.94 173 CYS A N 1
ATOM 1328 C CA . CYS A 1 173 ? 13.201 6.795 -4.470 1.00 32.94 173 CYS A CA 1
ATOM 1329 C C . CYS A 1 173 ? 14.112 8.025 -4.655 1.00 32.94 173 CYS A C 1
ATOM 1331 O O . CYS A 1 173 ? 14.564 8.586 -3.662 1.00 32.94 173 CYS A O 1
ATOM 1333 N N . VAL A 1 174 ? 14.396 8.489 -5.877 1.00 38.69 174 VAL A N 1
ATOM 1334 C CA . VAL A 1 174 ? 15.264 9.669 -6.077 1.00 38.69 174 VAL A CA 1
ATOM 1335 C C . VAL A 1 174 ? 14.582 10.705 -6.957 1.00 38.69 174 VAL A C 1
ATOM 1337 O O . VAL A 1 174 ? 14.988 10.882 -8.092 1.00 38.69 174 VAL A O 1
ATOM 1340 N N . VAL A 1 175 ? 13.563 11.388 -6.425 1.00 35.34 175 VAL A N 1
ATOM 1341 C CA . VAL A 1 175 ? 13.313 12.823 -6.676 1.00 35.34 175 VAL A CA 1
ATOM 1342 C C . VAL A 1 175 ? 12.541 13.396 -5.476 1.00 35.34 175 VAL A C 1
ATOM 1344 O O . VAL A 1 175 ? 11.326 13.541 -5.509 1.00 35.34 175 VAL A O 1
ATOM 1347 N N . ILE A 1 176 ? 13.248 13.728 -4.395 1.00 34.59 176 ILE A N 1
ATOM 1348 C CA . ILE A 1 176 ? 12.884 14.887 -3.569 1.00 34.59 176 ILE A CA 1
ATOM 1349 C C . ILE A 1 176 ? 14.184 15.660 -3.379 1.00 34.59 176 ILE A C 1
ATOM 1351 O O . ILE A 1 176 ? 15.043 15.271 -2.586 1.00 34.59 176 ILE A O 1
ATOM 1355 N N . ARG A 1 177 ? 14.351 16.710 -4.176 1.00 34.00 177 ARG A N 1
ATOM 1356 C CA . ARG A 1 177 ? 15.328 17.763 -3.942 1.00 34.00 177 ARG A CA 1
ATOM 1357 C C . ARG A 1 177 ? 14.627 19.096 -4.112 1.00 34.00 177 ARG A C 1
ATOM 1359 O O . ARG A 1 177 ? 13.793 19.176 -5.039 1.00 34.00 177 ARG A O 1
#

Foldseek 3Di:
DLLVVLLCLLADPDPVSLVVLLVVLPDDDVPDHDALVNSLSNLLSQCQHDPVSVVVSLVSCLVCVLVCLVRHDLVSLLSNLLSNLVRQQDPVSLVSLVSSCVVCVVVDDPSNNVSSVVSSVSNVVNNVCCVVPVVVVVVVVCCVPPPVPDDPPPDVPPPPPPDDDPPDPPPDSPDDD

Sequence (177 aa):
LVDSFILSLGCSRDVAVIRFYLDMVHMDGPGLPIPNSLRDHILVSLIKGGPTTRQLALEYISSNYRSLSEILQERQLSSLFEAMGANINSRVEYDMLVRLKDTNKGLMSVAVADAVQRAISYADETLDWLDKHSIVISKWLVSQNYGSAALPDDNGANIIVQSGVIAAMAFLCVVIR

pLDDT: mean 83.5, std 20.55, range [32.28, 98.56]

Secondary structure (DSSP, 8-state):
-HHHHHHHHHT---HHHHHHHHHHTT--BTTB---HHHHHHHHHHHHTS-HHHHHHHHHHHHHHHHHHHHHS-HHHHHHHHHHHHHH--SHHHHHHHHHHHHHHTTT--HHHHHHHHHHHHHHHHHHHHHHHHHHHHHHHHHHHHHTTS---SS-TTSGGGSS--------SS----

Radius of gyration: 19.07 Å; chains: 1; bounding box: 46×34×62 Å

Organism: Anopheles aquasalis (NCBI:txid42839)